Protein AF-A0A0Q9J819-F1 (afdb_monomer)

Solvent-accessible surface area (backbone atoms only — not comparable to full-atom values): 4975 Å² total; per-residue (Å²): 110,66,70,60,50,51,52,46,51,52,49,38,54,51,43,51,54,51,47,54,53,54,58,71,64,46,76,85,78,76,82,54,68,50,62,78,71,70,70,61,92,80,74,72,86,80,62,65,64,64,60,53,57,48,51,53,52,53,51,54,55,49,48,53,52,37,52,50,42,53,53,52,51,53,51,51,52,35,67,72,70,72,108

pLDDT: mean 82.86, std 14.98, range [49.81, 97.44]

Foldseek 3Di:
DVVVLVVLVVLLVVLVVVLVVLVVVQDPPDDPVCRVVPVDPPPDPPDDPVVNVVSVVVSVVSVVSNVVSVVVSVVVCCVVVPD

Sequence (83 aa):
MEILQVVLQVLLGLTSLLLTLLILLHKGRGGGLSDMFGGGVTSSLGASGVAERNLNRITIILGLVWVTCIVVLGLITKFEAGI

Radius of gyration: 19.22 Å; Cα contacts (8 Å, |Δi|>4): 31; chains: 1; bounding box: 38×23×50 Å

Structure (mmCIF, N/CA/C/O backbone):
data_AF-A0A0Q9J819-F1
#
_entry.id   AF-A0A0Q9J819-F1
#
loop_
_atom_site.group_PDB
_atom_site.id
_atom_site.type_symbol
_atom_site.label_atom_id
_atom_site.label_alt_id
_atom_site.label_comp_id
_atom_site.label_asym_id
_atom_site.label_entity_id
_atom_site.label_seq_id
_atom_site.pdbx_PDB_ins_code
_atom_site.Cartn_x
_atom_site.Cartn_y
_atom_site.Cartn_z
_atom_site.occupancy
_atom_site.B_iso_or_equiv
_atom_site.auth_seq_id
_atom_site.auth_comp_id
_atom_site.auth_asym_id
_atom_site.auth_atom_id
_atom_site.pdbx_PDB_model_num
ATOM 1 N N . MET A 1 1 ? -12.999 -7.435 18.866 1.00 70.06 1 MET A N 1
ATOM 2 C CA . MET A 1 1 ? -12.347 -6.698 17.763 1.00 70.06 1 MET A CA 1
ATOM 3 C C . MET A 1 1 ? -10.839 -6.915 17.737 1.00 70.06 1 MET A C 1
ATOM 5 O O . MET A 1 1 ? -10.289 -6.956 16.647 1.00 70.06 1 MET A O 1
ATOM 9 N N . GLU A 1 2 ? -10.207 -7.187 18.883 1.00 85.62 2 GLU A N 1
ATOM 10 C CA . GLU A 1 2 ? -8.778 -7.537 19.016 1.00 85.62 2 GLU A CA 1
ATOM 11 C C . GLU A 1 2 ? -8.211 -8.447 17.914 1.00 85.62 2 GLU A C 1
ATOM 13 O O . GLU A 1 2 ? -7.282 -8.070 17.212 1.00 85.62 2 GLU A O 1
ATOM 18 N N . ILE A 1 3 ? -8.800 -9.631 17.697 1.00 91.38 3 ILE A N 1
ATOM 19 C CA . ILE A 1 3 ? -8.285 -10.597 16.710 1.00 91.38 3 ILE A CA 1
ATOM 20 C C . ILE A 1 3 ? -8.272 -9.998 15.296 1.00 91.38 3 ILE A C 1
ATOM 22 O O . ILE A 1 3 ? -7.303 -10.167 14.562 1.00 91.38 3 ILE A O 1
ATOM 26 N N . LEU A 1 4 ? -9.326 -9.267 14.919 1.00 89.94 4 LEU A N 1
ATOM 27 C CA . LEU A 1 4 ? -9.415 -8.619 13.610 1.00 89.94 4 LEU A CA 1
ATOM 28 C C . LEU A 1 4 ? -8.342 -7.534 13.452 1.00 89.94 4 LEU A C 1
ATOM 30 O O . LEU A 1 4 ? -7.716 -7.452 12.398 1.00 89.94 4 LEU A O 1
ATOM 34 N N . GLN A 1 5 ? -8.097 -6.735 14.491 1.00 90.81 5 GLN A N 1
ATOM 35 C CA . GLN A 1 5 ? -7.054 -5.709 14.468 1.00 90.81 5 GLN A CA 1
ATOM 36 C C . GLN A 1 5 ? -5.661 -6.314 14.346 1.00 90.81 5 GLN A C 1
ATOM 38 O O . GLN A 1 5 ? -4.882 -5.861 13.512 1.00 90.81 5 GLN A O 1
ATOM 43 N N . VAL A 1 6 ? -5.367 -7.366 15.115 1.00 94.06 6 VAL A N 1
ATOM 44 C CA . VAL A 1 6 ? -4.083 -8.076 15.039 1.00 94.06 6 VAL A CA 1
ATOM 45 C C . VAL A 1 6 ? -3.868 -8.629 13.632 1.00 94.06 6 VAL A C 1
ATOM 47 O O . VAL A 1 6 ? -2.804 -8.431 13.048 1.00 94.06 6 VAL A O 1
ATOM 50 N N . VAL A 1 7 ? -4.889 -9.256 13.040 1.00 94.56 7 VAL A N 1
ATOM 51 C CA . VAL A 1 7 ? -4.815 -9.756 11.660 1.00 94.56 7 VAL A CA 1
ATOM 52 C C . VAL A 1 7 ? -4.533 -8.619 10.676 1.00 94.56 7 VAL A C 1
ATOM 54 O O . VAL A 1 7 ? -3.636 -8.749 9.845 1.00 94.56 7 VAL A O 1
ATOM 57 N N . LEU A 1 8 ? -5.247 -7.495 10.776 1.00 93.75 8 LEU A N 1
ATOM 58 C CA . LEU A 1 8 ? -5.047 -6.342 9.895 1.00 93.75 8 LEU A CA 1
ATOM 59 C C . LEU A 1 8 ? -3.666 -5.693 10.074 1.00 93.75 8 LEU A C 1
ATOM 61 O O . LEU A 1 8 ? -3.058 -5.299 9.081 1.00 93.75 8 LEU A O 1
ATOM 65 N N . GLN A 1 9 ? -3.145 -5.609 11.300 1.00 94.94 9 GLN A N 1
ATOM 66 C CA . GLN A 1 9 ? -1.803 -5.087 11.589 1.00 94.94 9 GLN A CA 1
ATOM 67 C C . GLN A 1 9 ? -0.708 -5.991 11.014 1.00 94.94 9 GLN A C 1
ATOM 69 O O . GLN A 1 9 ? 0.222 -5.500 10.371 1.00 94.94 9 GLN A O 1
ATOM 74 N N . VAL A 1 10 ? -0.833 -7.311 11.188 1.00 96.56 10 VAL A N 1
ATOM 75 C CA . VAL A 1 10 ? 0.096 -8.287 10.599 1.00 96.56 10 VAL A CA 1
ATOM 76 C C . VAL A 1 10 ? 0.040 -8.223 9.074 1.00 96.56 10 VAL A C 1
ATOM 78 O O . VAL A 1 10 ? 1.085 -8.196 8.423 1.00 96.56 10 VAL A O 1
ATOM 81 N N . LEU A 1 11 ? -1.162 -8.139 8.494 1.00 95.00 11 LEU A N 1
ATOM 82 C CA . LEU A 1 11 ? -1.344 -8.019 7.049 1.00 95.00 11 LEU A CA 1
ATOM 83 C C . LEU A 1 11 ? -0.721 -6.722 6.524 1.00 95.00 11 LEU A C 1
ATOM 85 O O . LEU A 1 11 ? -0.006 -6.753 5.523 1.00 95.00 11 LEU A O 1
ATOM 89 N N . LEU A 1 12 ? -0.923 -5.599 7.217 1.00 96.44 12 LEU A N 1
ATOM 90 C CA . LEU A 1 12 ? -0.315 -4.314 6.877 1.00 96.44 12 LEU A CA 1
ATOM 91 C C . LEU A 1 12 ? 1.219 -4.378 6.932 1.00 96.44 12 LEU A C 1
ATOM 93 O O . LEU A 1 12 ? 1.891 -3.929 6.002 1.00 96.44 12 LEU A O 1
ATOM 97 N N . GLY A 1 13 ? 1.785 -4.970 7.985 1.00 96.81 13 GLY A N 1
ATOM 98 C CA . GLY A 1 13 ? 3.232 -5.153 8.113 1.00 96.81 13 GLY A CA 1
ATOM 99 C C . GLY A 1 13 ? 3.806 -6.024 6.993 1.00 96.81 13 GLY A C 1
ATOM 100 O O . GLY A 1 13 ? 4.778 -5.641 6.337 1.00 96.81 13 GLY A O 1
ATOM 101 N N . LEU A 1 14 ? 3.159 -7.158 6.709 1.00 96.88 14 LEU A N 1
ATOM 102 C CA . LEU A 1 14 ? 3.579 -8.083 5.658 1.00 96.88 14 LEU A CA 1
ATOM 103 C C . LEU A 1 14 ? 3.502 -7.436 4.269 1.00 96.88 14 LEU A C 1
ATOM 105 O O . LEU A 1 14 ? 4.454 -7.513 3.494 1.00 96.88 14 LEU A O 1
ATOM 109 N N . THR A 1 15 ? 2.393 -6.763 3.959 1.00 95.44 15 THR A N 1
ATOM 110 C CA . THR A 1 15 ? 2.210 -6.063 2.678 1.00 95.44 15 THR A CA 1
ATOM 111 C C . THR A 1 15 ? 3.181 -4.893 2.516 1.00 95.44 15 THR A C 1
ATOM 113 O O . THR A 1 15 ? 3.670 -4.690 1.409 1.00 95.44 15 THR A O 1
ATOM 116 N N . SER A 1 16 ? 3.555 -4.191 3.593 1.00 95.31 16 SER A N 1
ATOM 117 C CA . SER A 1 16 ? 4.592 -3.139 3.570 1.00 95.31 16 SER A CA 1
ATOM 118 C C . SER A 1 16 ? 5.969 -3.691 3.190 1.00 95.31 16 SER A C 1
ATOM 120 O O . SER A 1 16 ? 6.674 -3.121 2.349 1.00 95.31 16 SER A O 1
ATOM 122 N N . LEU A 1 17 ? 6.349 -4.822 3.791 1.00 96.88 17 LEU A N 1
ATOM 123 C CA . LEU A 1 17 ? 7.623 -5.482 3.512 1.00 96.88 17 LEU A CA 1
ATOM 124 C C . LEU A 1 17 ? 7.647 -6.015 2.076 1.00 96.88 17 LEU A C 1
ATOM 126 O O . LEU A 1 17 ? 8.594 -5.751 1.334 1.00 96.88 17 LEU A O 1
ATOM 130 N N . LEU A 1 18 ? 6.580 -6.701 1.659 1.00 94.56 18 LEU A N 1
ATOM 131 C CA . LEU A 1 18 ? 6.441 -7.204 0.295 1.00 94.56 18 LEU A CA 1
ATOM 132 C C . LEU A 1 18 ? 6.453 -6.072 -0.737 1.00 94.56 18 LEU A C 1
ATOM 134 O O . LEU A 1 18 ? 7.146 -6.197 -1.741 1.00 94.56 18 LEU A O 1
ATOM 138 N N . LEU A 1 19 ? 5.754 -4.957 -0.500 1.00 94.31 19 LEU A N 1
ATOM 139 C CA . LEU A 1 19 ? 5.790 -3.796 -1.394 1.00 94.31 19 LEU A CA 1
ATOM 140 C C . LEU A 1 19 ? 7.197 -3.225 -1.516 1.00 94.31 19 LEU A C 1
ATOM 142 O O . LEU A 1 19 ? 7.648 -2.998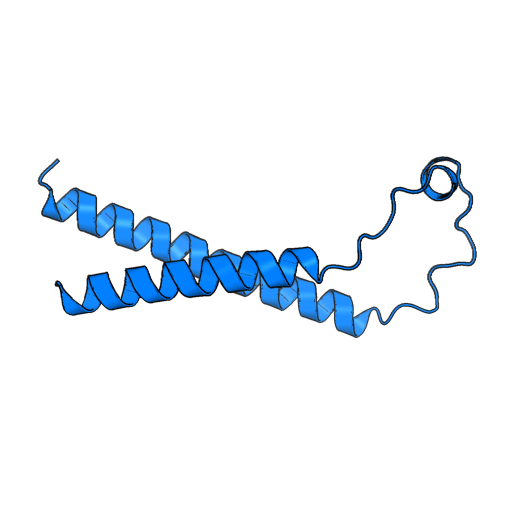 -2.634 1.00 94.31 19 LEU A O 1
ATOM 146 N N . THR A 1 20 ? 7.911 -3.060 -0.402 1.00 94.44 20 THR A N 1
ATOM 147 C CA . THR A 1 20 ? 9.305 -2.594 -0.422 1.00 94.44 20 THR A CA 1
ATOM 148 C C . THR A 1 20 ? 10.173 -3.501 -1.296 1.00 94.44 20 THR A C 1
ATOM 150 O O . THR A 1 20 ? 10.851 -3.020 -2.202 1.00 94.44 20 THR A O 1
ATOM 153 N N . LEU A 1 21 ? 10.103 -4.820 -1.091 1.00 93.31 21 LEU A N 1
ATOM 154 C CA . LEU A 1 21 ? 10.863 -5.786 -1.890 1.00 93.31 21 LEU A CA 1
ATOM 155 C C . LEU A 1 21 ? 10.460 -5.773 -3.369 1.00 93.31 21 LEU A C 1
ATOM 157 O O . LEU A 1 21 ? 11.325 -5.791 -4.242 1.00 93.31 21 LEU A O 1
ATOM 161 N N . LEU A 1 22 ? 9.159 -5.723 -3.665 1.00 91.06 22 LEU A N 1
ATOM 162 C CA . LEU A 1 22 ? 8.660 -5.701 -5.039 1.00 91.06 22 LEU A CA 1
ATOM 163 C C . LEU A 1 22 ? 9.058 -4.414 -5.763 1.00 91.06 22 LEU A C 1
ATOM 165 O O . LEU A 1 22 ? 9.395 -4.477 -6.942 1.00 91.06 22 LEU A O 1
ATOM 169 N N . ILE A 1 23 ? 9.054 -3.266 -5.082 1.00 90.38 23 ILE A N 1
ATOM 170 C CA . ILE A 1 23 ? 9.520 -1.990 -5.638 1.00 90.38 23 ILE A CA 1
ATOM 171 C C . ILE A 1 23 ? 11.019 -2.068 -5.941 1.00 90.38 23 ILE A C 1
ATOM 173 O O . ILE A 1 23 ? 11.424 -1.687 -7.033 1.00 90.38 23 ILE A O 1
ATOM 177 N N . LEU A 1 24 ? 11.835 -2.625 -5.041 1.00 90.31 24 LEU A N 1
ATOM 178 C CA . LEU A 1 24 ? 13.269 -2.829 -5.297 1.00 90.31 24 LEU A CA 1
ATOM 179 C C . LEU A 1 24 ? 13.533 -3.809 -6.452 1.00 90.31 24 LEU A C 1
ATOM 181 O O . LEU A 1 24 ? 14.528 -3.673 -7.160 1.00 90.31 24 LEU A O 1
ATOM 185 N N . LEU A 1 25 ? 12.642 -4.785 -6.657 1.00 88.88 25 LEU A N 1
ATOM 186 C CA . LEU A 1 25 ? 12.712 -5.739 -7.765 1.00 88.88 25 LEU A CA 1
ATOM 187 C C . LEU A 1 25 ? 12.291 -5.127 -9.110 1.00 88.88 25 LEU A C 1
ATOM 189 O O . LEU A 1 25 ? 12.596 -5.703 -10.159 1.00 88.88 25 LEU A O 1
ATOM 193 N N . HIS A 1 26 ? 11.615 -3.971 -9.121 1.00 84.56 26 HIS A N 1
ATOM 194 C CA . HIS A 1 26 ? 11.404 -3.258 -10.376 1.00 84.56 26 HIS A CA 1
ATOM 195 C C . HIS A 1 26 ? 12.773 -2.887 -10.929 1.00 84.56 26 HIS A C 1
ATOM 197 O O . HIS A 1 26 ? 13.525 -2.128 -10.321 1.00 84.56 26 HIS A O 1
ATOM 203 N N . LYS A 1 27 ? 13.104 -3.461 -12.094 1.00 70.25 27 LYS A N 1
ATOM 204 C CA . LYS A 1 27 ? 14.318 -3.126 -12.834 1.00 70.25 27 LYS A CA 1
ATOM 205 C C . LYS A 1 27 ? 14.387 -1.601 -12.896 1.00 70.25 27 LYS A C 1
ATOM 207 O O . LYS A 1 27 ? 13.473 -0.994 -13.449 1.00 70.25 27 LYS A O 1
ATOM 212 N N . GLY A 1 28 ? 15.431 -1.003 -12.317 1.00 64.19 28 GLY A N 1
ATOM 213 C CA . GLY A 1 28 ? 15.685 0.436 -12.378 1.00 64.19 28 GLY A CA 1
ATOM 214 C C . GLY A 1 28 ? 15.903 0.848 -13.829 1.00 64.19 28 GLY A C 1
ATOM 215 O O . GLY A 1 28 ? 17.031 0.903 -14.313 1.00 64.19 28 GLY A O 1
ATOM 216 N N . ARG A 1 29 ? 14.816 1.011 -14.581 1.00 58.66 29 ARG A N 1
ATOM 217 C CA . ARG A 1 29 ? 14.857 1.390 -15.983 1.00 58.66 29 ARG A CA 1
ATOM 218 C C . ARG A 1 29 ? 15.147 2.883 -16.057 1.00 58.66 29 ARG A C 1
ATOM 220 O O . ARG A 1 29 ? 14.257 3.690 -15.834 1.00 58.66 29 ARG A O 1
ATOM 227 N N . GLY A 1 30 ? 16.385 3.198 -16.431 1.00 59.22 30 GLY A N 1
ATOM 228 C CA . GLY A 1 30 ? 16.743 4.457 -17.078 1.00 59.22 30 GLY A CA 1
ATOM 229 C C . GLY A 1 30 ? 17.132 5.572 -16.118 1.00 59.22 30 GLY A C 1
ATOM 230 O O . GLY A 1 30 ? 16.291 6.322 -15.640 1.00 59.22 30 GLY A O 1
ATOM 231 N N . GLY A 1 31 ? 18.435 5.709 -15.890 1.00 61.44 31 GLY A N 1
ATOM 232 C CA . GLY A 1 31 ? 19.018 6.873 -15.218 1.00 61.44 31 GLY A CA 1
ATOM 233 C C . GLY A 1 31 ? 20.504 7.080 -15.513 1.00 61.44 31 GLY A C 1
ATOM 234 O O . GLY A 1 31 ? 21.134 7.939 -14.906 1.00 61.44 31 GLY A O 1
ATOM 235 N N . GLY A 1 32 ? 21.099 6.301 -16.423 1.00 67.69 32 GLY A N 1
ATOM 236 C CA . GLY A 1 32 ? 22.431 6.623 -16.922 1.00 67.69 32 GLY A CA 1
ATOM 237 C C . GLY A 1 32 ? 22.354 7.860 -17.814 1.00 67.69 32 GLY A C 1
ATOM 238 O O . GLY A 1 32 ? 21.424 7.977 -18.609 1.00 67.69 32 GLY A O 1
ATOM 239 N N . LEU A 1 33 ? 23.352 8.749 -17.734 1.00 60.94 33 LEU A N 1
ATOM 240 C CA . LEU A 1 33 ? 23.470 9.942 -18.591 1.00 60.94 33 LEU A CA 1
ATOM 241 C C . LEU A 1 33 ? 23.231 9.606 -20.078 1.00 60.94 33 LEU A C 1
ATOM 243 O O . LEU A 1 33 ? 22.580 10.364 -20.782 1.00 60.94 33 LEU A O 1
ATOM 247 N N . SER A 1 34 ? 23.664 8.427 -20.539 1.00 67.12 34 SER A N 1
ATOM 248 C CA . SER A 1 34 ? 23.449 7.945 -21.911 1.00 67.12 34 SER A CA 1
ATOM 249 C C . SER A 1 34 ? 21.971 7.798 -22.309 1.00 67.12 34 SER A C 1
ATOM 251 O O . SER A 1 34 ? 21.632 8.119 -23.443 1.00 67.12 34 SER A O 1
ATOM 253 N N . ASP A 1 35 ? 21.080 7.371 -21.406 1.00 66.75 35 ASP A N 1
ATOM 254 C CA . ASP A 1 35 ? 19.635 7.285 -21.689 1.00 66.75 35 ASP A CA 1
ATOM 255 C C . ASP A 1 35 ? 18.981 8.680 -21.690 1.00 66.75 35 ASP A C 1
ATOM 257 O O . ASP A 1 35 ? 18.019 8.912 -22.420 1.00 66.75 35 ASP A O 1
ATOM 261 N N . MET A 1 36 ? 19.536 9.636 -20.932 1.00 66.81 36 MET A N 1
ATOM 262 C CA . MET A 1 36 ? 19.089 11.038 -20.921 1.00 66.81 36 MET A CA 1
ATOM 263 C C . MET A 1 36 ? 19.618 11.849 -22.122 1.00 66.81 36 MET A C 1
ATOM 265 O O . MET A 1 36 ? 18.998 12.838 -22.505 1.00 66.81 36 MET A O 1
ATOM 269 N N . PHE A 1 37 ? 20.723 11.415 -22.743 1.00 68.38 37 PHE A N 1
ATOM 270 C CA . PHE A 1 37 ? 21.347 12.033 -23.925 1.00 68.38 37 PHE A CA 1
ATOM 271 C C . PHE A 1 37 ? 21.066 11.287 -25.248 1.00 68.38 37 PHE A C 1
ATOM 273 O O . PHE A 1 37 ? 21.758 11.502 -26.241 1.00 68.38 37 PHE A O 1
ATOM 280 N N . GLY A 1 38 ? 20.033 10.438 -25.302 1.00 72.00 38 GLY A N 1
ATOM 281 C CA . GLY A 1 38 ? 19.544 9.845 -26.559 1.00 72.00 38 GLY A CA 1
ATOM 282 C C . GLY A 1 38 ? 20.254 8.566 -27.026 1.00 72.00 38 GLY A C 1
ATOM 283 O O . GLY A 1 38 ? 20.045 8.121 -28.154 1.00 72.00 38 GLY A O 1
ATOM 284 N N . GLY A 1 39 ? 21.061 7.927 -26.181 1.00 72.00 39 GLY A N 1
ATOM 285 C CA . GLY A 1 39 ? 21.851 6.733 -26.501 1.00 72.00 39 GLY A CA 1
ATOM 286 C C . GLY A 1 39 ? 21.100 5.398 -26.423 1.00 72.00 39 GLY A C 1
ATOM 287 O O . GLY A 1 39 ? 21.650 4.434 -25.896 1.00 72.00 39 GLY A O 1
ATOM 288 N N . GLY A 1 40 ? 19.858 5.317 -26.915 1.00 63.38 40 GLY A N 1
ATOM 289 C CA . GLY A 1 40 ? 18.967 4.190 -26.599 1.00 63.38 40 GLY A CA 1
ATOM 290 C C . GLY A 1 40 ? 18.084 3.660 -27.728 1.00 63.38 40 GLY A C 1
ATOM 291 O O . GLY A 1 40 ? 16.980 3.208 -27.447 1.00 63.38 40 GLY A O 1
ATOM 292 N N . VAL A 1 41 ? 18.511 3.692 -28.995 1.00 55.22 41 VAL A N 1
ATOM 293 C CA . VAL A 1 41 ? 17.694 3.138 -30.103 1.00 55.22 41 VAL A CA 1
ATOM 294 C C . VAL A 1 41 ? 17.819 1.604 -30.229 1.00 55.22 41 VAL A C 1
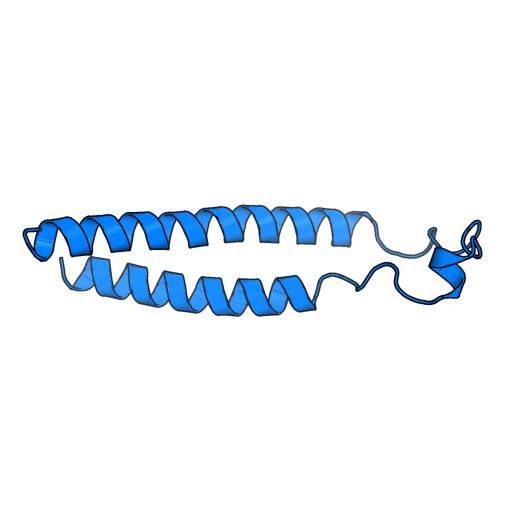ATOM 296 O O . VAL A 1 41 ? 16.987 0.972 -30.871 1.00 55.22 41 VAL A O 1
ATOM 299 N N . THR A 1 42 ? 18.789 0.953 -29.572 1.00 55.16 42 THR A N 1
ATOM 300 C CA . THR A 1 42 ? 19.083 -0.482 -29.799 1.00 55.16 42 THR A CA 1
ATOM 301 C C . THR A 1 42 ? 19.039 -1.393 -28.564 1.00 55.16 42 THR A C 1
ATOM 303 O O . THR A 1 42 ? 19.147 -2.608 -28.712 1.00 55.16 42 THR A O 1
ATOM 306 N N . SER A 1 43 ? 18.809 -0.875 -27.351 1.00 54.31 43 SER A N 1
ATOM 307 C CA . SER A 1 43 ? 19.031 -1.650 -26.109 1.00 54.31 43 SER A CA 1
ATOM 308 C C . SER A 1 43 ? 17.770 -2.227 -25.438 1.00 54.31 43 SER A C 1
ATOM 310 O O . SER A 1 43 ? 17.876 -2.890 -24.404 1.00 54.31 43 SER A O 1
ATOM 312 N N . SER A 1 44 ? 16.561 -2.005 -25.973 1.00 53.72 44 SER A N 1
ATOM 313 C CA . SER A 1 44 ? 15.311 -2.388 -25.282 1.00 53.72 44 SER A CA 1
ATOM 314 C C . SER A 1 44 ? 14.770 -3.789 -25.611 1.00 53.72 44 SER A C 1
ATOM 316 O O . SER A 1 44 ? 13.871 -4.256 -24.910 1.00 53.72 44 SER A O 1
ATOM 318 N N . LEU A 1 45 ? 15.325 -4.498 -26.603 1.00 49.81 45 LEU A N 1
ATOM 319 C CA . LEU A 1 45 ? 14.749 -5.760 -27.102 1.00 49.81 45 LEU A CA 1
ATOM 320 C C . LEU A 1 45 ? 14.965 -6.991 -26.199 1.00 49.81 45 LEU A C 1
ATOM 322 O O . LEU A 1 45 ? 14.305 -8.006 -26.397 1.00 49.81 45 LEU A O 1
ATOM 326 N N . GLY A 1 46 ? 15.864 -6.932 -25.212 1.00 55.81 46 GLY A N 1
ATOM 327 C CA . GLY A 1 46 ? 16.255 -8.114 -24.425 1.00 55.81 46 GLY A CA 1
ATOM 328 C C . GLY A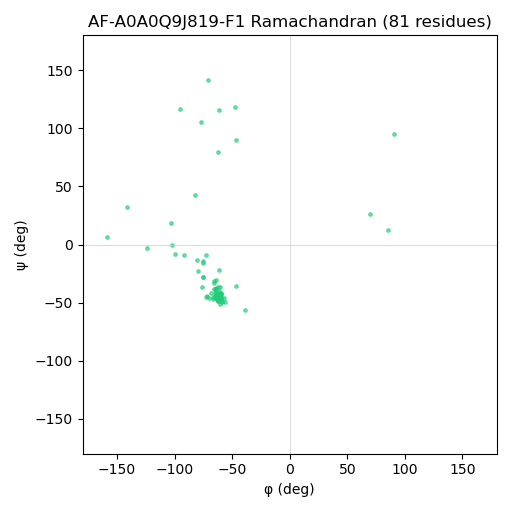 1 46 ? 15.59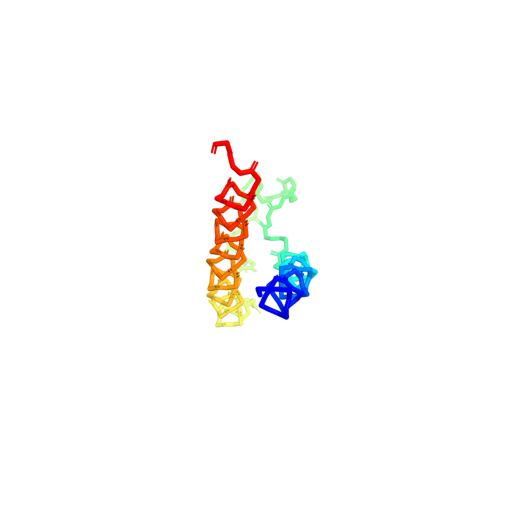3 -8.268 -23.051 1.00 55.81 46 GLY A C 1
ATOM 329 O O . GLY A 1 46 ? 15.792 -9.281 -22.386 1.00 55.81 46 GLY A O 1
ATOM 330 N N . ALA A 1 47 ? 14.841 -7.275 -22.571 1.00 57.62 47 ALA A N 1
ATOM 331 C CA . ALA A 1 47 ? 14.236 -7.336 -21.241 1.00 57.62 47 ALA A CA 1
ATOM 332 C C . ALA A 1 47 ? 12.796 -7.847 -21.345 1.00 57.62 47 ALA A C 1
ATOM 334 O O . ALA A 1 47 ? 11.959 -7.195 -21.960 1.00 57.62 47 ALA A O 1
ATOM 335 N N . SER A 1 48 ? 12.529 -9.008 -20.741 1.00 62.00 48 SER A N 1
ATOM 336 C CA . SER A 1 48 ? 11.225 -9.680 -20.673 1.00 62.00 48 SER A CA 1
ATOM 337 C C . SER A 1 48 ? 10.087 -8.724 -20.282 1.00 62.00 48 SER A C 1
ATOM 339 O O . SER A 1 48 ? 9.764 -8.550 -19.106 1.00 62.00 48 SER A O 1
ATOM 341 N N . GLY A 1 49 ? 9.448 -8.106 -21.281 1.00 70.31 49 GLY A N 1
ATOM 342 C CA . GLY A 1 49 ? 8.342 -7.169 -21.067 1.00 70.31 49 GLY A CA 1
ATOM 343 C C . GLY A 1 49 ? 7.139 -7.827 -20.388 1.00 70.31 49 GLY A C 1
ATOM 344 O O . GLY A 1 49 ? 6.343 -7.151 -19.744 1.00 70.31 49 GLY A O 1
ATOM 345 N N . VAL A 1 50 ? 7.025 -9.156 -20.474 1.00 80.31 50 VAL A N 1
ATOM 346 C CA . VAL A 1 50 ? 5.980 -9.932 -19.796 1.00 80.31 50 VAL A CA 1
ATOM 347 C C . VAL A 1 50 ? 6.230 -9.997 -18.289 1.00 80.31 50 VAL A C 1
ATOM 349 O O . VAL A 1 50 ? 5.298 -9.769 -17.518 1.00 80.31 50 VAL A O 1
ATOM 352 N N . ALA A 1 51 ? 7.473 -10.253 -17.862 1.00 81.06 51 ALA A N 1
ATOM 353 C CA . ALA A 1 51 ? 7.821 -10.317 -16.442 1.00 81.06 51 ALA A CA 1
ATOM 354 C C . ALA A 1 51 ? 7.629 -8.957 -15.758 1.00 81.06 51 ALA A C 1
ATOM 356 O O . ALA A 1 51 ? 7.031 -8.881 -14.689 1.00 81.06 51 ALA A O 1
ATOM 357 N N . GLU A 1 52 ? 8.043 -7.875 -16.414 1.00 84.38 52 GLU A N 1
ATOM 358 C CA . GLU A 1 52 ? 7.895 -6.514 -15.892 1.00 84.38 52 GLU A CA 1
ATOM 359 C C . GLU A 1 52 ? 6.435 -6.060 -15.839 1.00 84.38 52 GLU A C 1
ATOM 361 O O . GLU A 1 52 ? 5.980 -5.508 -14.838 1.00 84.38 52 GLU A O 1
ATOM 366 N N . ARG A 1 53 ? 5.652 -6.365 -16.880 1.00 86.31 53 ARG A N 1
ATOM 367 C CA . ARG A 1 53 ? 4.219 -6.057 -16.892 1.00 86.31 53 ARG A CA 1
ATOM 368 C C . ARG A 1 53 ? 3.452 -6.850 -15.839 1.00 86.31 53 ARG A C 1
ATOM 370 O O . ARG A 1 53 ? 2.442 -6.358 -15.338 1.00 86.31 53 ARG A O 1
ATOM 377 N N . ASN A 1 54 ? 3.892 -8.069 -15.525 1.00 90.56 54 ASN A N 1
ATOM 378 C CA . ASN A 1 54 ? 3.304 -8.857 -14.448 1.00 90.56 54 ASN A CA 1
ATOM 379 C C . ASN A 1 54 ? 3.697 -8.302 -13.072 1.00 90.56 54 ASN A C 1
ATOM 381 O O . ASN A 1 54 ? 2.822 -8.092 -12.237 1.00 90.56 54 ASN A O 1
ATOM 385 N N . LEU A 1 55 ? 4.979 -7.976 -12.876 1.00 90.56 55 LEU A N 1
ATOM 386 C CA . LEU A 1 55 ? 5.488 -7.391 -11.635 1.00 90.56 55 LEU A CA 1
ATOM 387 C C . LEU A 1 55 ? 4.751 -6.090 -11.284 1.00 90.56 55 LEU A C 1
ATOM 389 O O . LEU A 1 55 ? 4.245 -5.961 -10.172 1.00 90.56 55 LEU A O 1
ATOM 393 N N . ASN A 1 56 ? 4.568 -5.195 -12.260 1.00 92.00 56 ASN A N 1
ATOM 394 C CA . ASN A 1 56 ? 3.804 -3.961 -12.073 1.00 92.00 56 ASN A CA 1
ATOM 395 C C . ASN A 1 56 ? 2.346 -4.240 -11.659 1.00 92.00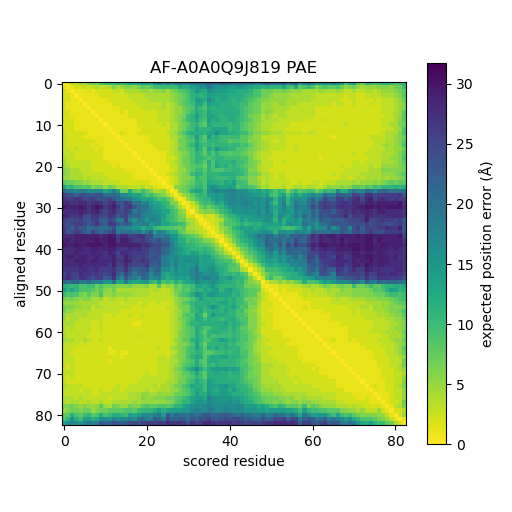 56 ASN A C 1
ATOM 397 O O . ASN A 1 56 ? 1.808 -3.608 -10.754 1.00 92.00 56 ASN A O 1
ATOM 401 N N . ARG A 1 57 ? 1.698 -5.232 -12.286 1.00 94.31 57 ARG A N 1
ATOM 402 C CA . ARG A 1 57 ? 0.308 -5.596 -11.968 1.00 94.31 57 ARG A CA 1
ATOM 403 C C . ARG A 1 57 ? 0.171 -6.101 -10.532 1.00 94.31 57 ARG A C 1
ATOM 405 O O . ARG A 1 57 ? -0.748 -5.686 -9.832 1.00 94.31 57 ARG A O 1
ATOM 412 N N . ILE A 1 58 ? 1.097 -6.956 -10.097 1.00 94.62 58 ILE A N 1
ATOM 413 C CA . ILE A 1 58 ? 1.129 -7.492 -8.731 1.00 94.62 58 ILE A CA 1
ATOM 414 C C . ILE A 1 58 ? 1.357 -6.360 -7.727 1.00 94.62 58 ILE A C 1
ATOM 416 O O . ILE A 1 58 ? 0.631 -6.279 -6.740 1.00 94.62 58 ILE A O 1
ATOM 420 N N . THR A 1 59 ? 2.300 -5.454 -7.991 1.00 94.75 59 THR A N 1
ATOM 421 C CA . THR A 1 59 ? 2.586 -4.322 -7.098 1.00 94.75 59 THR A CA 1
ATOM 422 C C . THR A 1 59 ? 1.408 -3.365 -6.972 1.00 94.75 59 THR A C 1
ATOM 424 O O . THR A 1 59 ? 1.105 -2.945 -5.860 1.00 94.75 59 THR A O 1
ATOM 427 N N . ILE A 1 60 ? 0.693 -3.072 -8.062 1.00 95.94 60 ILE A N 1
ATOM 428 C CA . ILE A 1 60 ? -0.517 -2.237 -8.008 1.00 95.94 60 ILE A CA 1
ATOM 429 C C . ILE A 1 60 ? -1.597 -2.904 -7.150 1.00 95.94 60 ILE A C 1
ATOM 431 O O . ILE A 1 60 ? -2.150 -2.264 -6.258 1.00 95.94 60 ILE A O 1
ATOM 435 N N . ILE A 1 61 ? -1.880 -4.190 -7.383 1.00 96.81 61 ILE A N 1
ATOM 436 C CA . ILE A 1 61 ? -2.888 -4.930 -6.608 1.00 96.81 61 ILE A CA 1
ATOM 437 C C . ILE A 1 61 ? -2.501 -4.962 -5.125 1.00 96.81 61 ILE A C 1
ATOM 439 O O . ILE A 1 61 ? -3.330 -4.675 -4.262 1.00 96.81 61 ILE A O 1
ATOM 443 N N . LEU A 1 62 ? -1.237 -5.259 -4.824 1.00 95.88 62 LEU A N 1
ATOM 444 C CA . LEU A 1 62 ? -0.738 -5.298 -3.453 1.00 95.88 62 LEU A CA 1
ATOM 445 C C . LEU A 1 62 ? -0.793 -3.915 -2.786 1.00 95.88 62 LEU A C 1
ATOM 447 O O . LEU A 1 62 ? -1.146 -3.818 -1.613 1.00 95.88 62 LEU A O 1
ATOM 451 N N . GLY A 1 63 ? -0.514 -2.850 -3.540 1.00 96.25 63 GLY A N 1
ATOM 452 C CA . GLY A 1 63 ? -0.641 -1.462 -3.096 1.00 96.25 63 GLY A CA 1
ATOM 453 C C . GLY A 1 63 ? -2.076 -1.094 -2.728 1.00 96.25 63 GLY A C 1
ATOM 454 O O . GLY A 1 63 ? -2.304 -0.483 -1.687 1.00 96.25 63 GLY A O 1
ATOM 455 N N . LEU A 1 64 ? -3.059 -1.525 -3.523 1.00 97.44 64 LEU A N 1
ATOM 456 C CA . LEU A 1 64 ? -4.478 -1.320 -3.211 1.00 97.44 64 LEU A CA 1
ATOM 457 C C . LEU A 1 64 ? -4.893 -2.040 -1.921 1.00 97.44 64 LEU A C 1
ATOM 459 O O . LEU A 1 64 ? -5.592 -1.454 -1.092 1.00 97.44 64 LEU A O 1
ATOM 463 N N . VAL A 1 65 ? -4.438 -3.281 -1.722 1.00 96.00 65 VAL A N 1
ATOM 464 C CA . VAL A 1 65 ? -4.686 -4.032 -0.478 1.00 96.00 65 VAL A CA 1
ATOM 465 C C . VAL A 1 65 ? -4.055 -3.316 0.717 1.00 96.00 65 VAL A C 1
ATOM 467 O O . VAL A 1 65 ? -4.725 -3.105 1.726 1.00 96.00 65 VAL A O 1
ATOM 470 N N . TRP A 1 66 ? -2.803 -2.877 0.583 1.00 97.38 66 TRP A N 1
ATOM 471 C CA . TRP A 1 66 ? -2.080 -2.149 1.625 1.00 97.38 66 TRP A CA 1
ATOM 472 C C . TRP A 1 66 ? -2.796 -0.854 2.038 1.00 97.38 66 TRP A C 1
ATOM 474 O O . TRP A 1 66 ? -3.070 -0.659 3.222 1.00 97.38 66 TRP A O 1
ATOM 484 N N . VAL A 1 67 ? -3.191 -0.008 1.074 1.00 97.31 67 VAL A N 1
ATOM 485 C CA . VAL A 1 67 ? -3.949 1.229 1.356 1.00 97.31 67 VAL A CA 1
ATOM 486 C C . VAL A 1 67 ? -5.287 0.914 2.023 1.00 97.31 67 VAL A C 1
ATOM 488 O O . VAL A 1 67 ? -5.670 1.579 2.984 1.00 97.31 67 VAL A O 1
ATOM 491 N N . THR A 1 68 ? -5.988 -0.120 1.554 1.00 97.00 68 THR A N 1
ATOM 492 C CA . THR A 1 68 ? -7.269 -0.533 2.144 1.00 97.00 68 THR A CA 1
ATOM 493 C C . THR A 1 68 ? -7.098 -0.919 3.6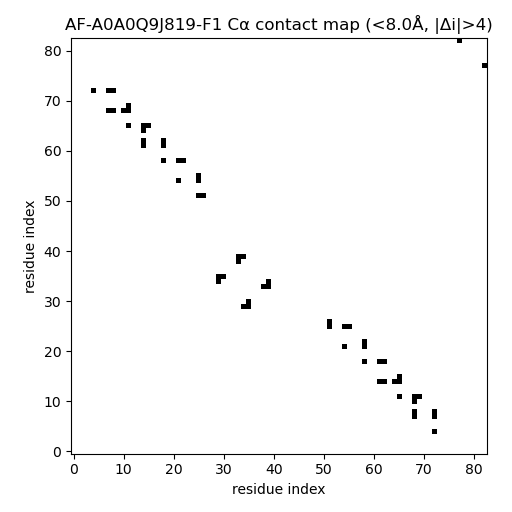14 1.00 97.00 68 THR A C 1
ATOM 495 O O . THR A 1 68 ? -7.889 -0.484 4.449 1.00 97.00 68 THR A O 1
ATOM 498 N N . CYS A 1 69 ? -6.043 -1.661 3.965 1.00 95.44 69 CYS A N 1
ATOM 499 C CA . CYS A 1 69 ? -5.746 -1.998 5.358 1.00 95.44 69 CYS A CA 1
ATOM 500 C C . CYS A 1 69 ? -5.487 -0.765 6.224 1.00 95.44 69 CYS A C 1
ATOM 502 O O . CYS A 1 69 ? -5.986 -0.717 7.346 1.00 95.44 69 CYS A O 1
ATOM 504 N N . ILE A 1 70 ? -4.773 0.241 5.709 1.00 95.94 70 ILE A N 1
ATOM 505 C CA . ILE A 1 70 ? -4.546 1.506 6.426 1.00 95.94 70 ILE A CA 1
ATOM 506 C C . ILE A 1 70 ? -5.866 2.220 6.695 1.00 95.94 70 ILE A C 1
ATOM 508 O O . ILE A 1 70 ? -6.116 2.629 7.826 1.00 95.94 70 ILE A O 1
ATOM 512 N N . VAL A 1 71 ? -6.716 2.359 5.674 1.00 96.31 71 VAL A N 1
ATOM 513 C CA . VAL A 1 71 ? -8.005 3.050 5.811 1.00 96.31 71 VAL A CA 1
ATOM 514 C C . VAL A 1 71 ? -8.902 2.316 6.805 1.00 96.31 71 VAL A C 1
ATOM 516 O O . VAL A 1 71 ? -9.447 2.945 7.706 1.00 96.31 71 VAL A O 1
ATOM 519 N N . VAL A 1 72 ? -9.027 0.992 6.691 1.00 94.38 72 VAL A N 1
ATOM 520 C CA . VAL A 1 72 ? -9.871 0.192 7.591 1.00 94.38 72 VAL A CA 1
ATOM 521 C C . VAL A 1 72 ? -9.358 0.250 9.028 1.00 94.38 72 VAL A C 1
ATOM 523 O O . VAL A 1 72 ? -10.152 0.493 9.934 1.00 94.38 72 VAL A O 1
ATOM 526 N N . LEU A 1 73 ? -8.049 0.084 9.2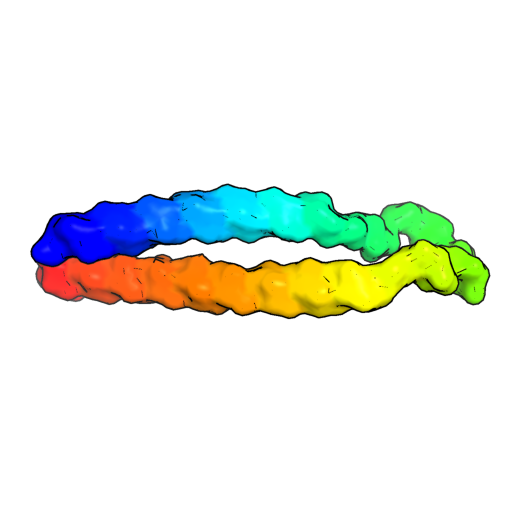51 1.00 93.44 73 LEU A N 1
ATOM 527 C CA . LEU A 1 73 ? -7.462 0.229 10.585 1.00 93.44 73 LEU A CA 1
ATOM 528 C C . LEU A 1 73 ? -7.677 1.637 11.138 1.00 93.44 73 LEU A C 1
ATOM 530 O O . LEU A 1 73 ? -8.081 1.762 12.286 1.00 93.44 73 LEU A O 1
ATOM 534 N N . GLY A 1 74 ? -7.474 2.676 10.327 1.00 92.69 74 GLY A N 1
ATOM 535 C CA . GLY A 1 74 ? -7.706 4.065 10.722 1.00 92.69 74 GLY A CA 1
ATOM 536 C C . GLY A 1 74 ? -9.163 4.357 11.086 1.00 92.69 74 GLY A C 1
ATOM 537 O O . GLY A 1 74 ? -9.428 5.118 12.012 1.00 92.69 74 GLY A O 1
ATOM 538 N N . LEU A 1 75 ? -10.123 3.738 10.393 1.00 93.25 75 LEU A N 1
ATOM 539 C CA . LEU A 1 75 ? -11.539 3.844 10.743 1.00 93.25 75 LEU A CA 1
ATOM 540 C C . LEU A 1 75 ? -11.844 3.108 12.050 1.00 93.25 75 LEU A C 1
ATOM 542 O O . LEU A 1 75 ? -12.502 3.679 12.915 1.00 93.25 75 LEU A O 1
ATOM 546 N N . ILE A 1 76 ? -11.349 1.877 12.219 1.00 90.56 76 ILE A N 1
ATOM 547 C CA . ILE A 1 76 ? -11.545 1.105 13.455 1.00 90.56 76 ILE A CA 1
ATOM 548 C C . ILE A 1 76 ? -10.971 1.870 14.650 1.00 90.56 76 ILE A C 1
ATOM 550 O O . ILE A 1 76 ? -11.686 2.064 15.629 1.00 90.56 76 ILE A O 1
ATOM 554 N N . THR A 1 77 ? -9.735 2.370 14.553 1.00 89.19 77 THR A N 1
ATOM 555 C CA . THR A 1 77 ? -9.104 3.126 15.643 1.00 89.19 77 THR A CA 1
ATOM 556 C C . THR A 1 77 ? -9.835 4.427 15.932 1.00 89.19 77 THR A C 1
ATOM 558 O O . THR A 1 77 ? -10.004 4.765 17.097 1.00 89.19 77 THR A O 1
ATOM 561 N N . LYS A 1 78 ? -10.324 5.137 14.907 1.00 90.06 78 LYS A N 1
ATOM 562 C CA . LYS A 1 78 ? -11.128 6.349 15.099 1.00 90.06 78 LYS A CA 1
ATOM 563 C C . LYS A 1 78 ? -12.410 6.058 15.888 1.00 90.06 78 LYS A C 1
ATOM 565 O O . LYS A 1 78 ? -12.694 6.737 16.870 1.00 90.06 78 LYS A O 1
ATOM 570 N N . PHE A 1 79 ? -13.177 5.053 15.466 1.00 87.31 79 PHE A N 1
ATOM 571 C CA . PHE A 1 79 ? -14.467 4.744 16.085 1.00 87.31 79 PHE A CA 1
ATOM 572 C C . PHE A 1 79 ? -14.335 4.048 17.447 1.00 87.31 79 PHE A C 1
ATOM 574 O O . PHE A 1 79 ? -15.209 4.228 18.289 1.00 87.31 79 PHE A O 1
ATOM 581 N N . GLU A 1 80 ? -13.253 3.304 17.698 1.00 82.19 80 GLU A N 1
ATOM 582 C CA . GLU A 1 80 ? -12.950 2.764 19.031 1.00 82.19 80 GLU A CA 1
ATOM 583 C C . GLU A 1 80 ? -12.395 3.820 19.992 1.00 82.19 80 GLU A C 1
ATOM 585 O O . GLU A 1 80 ? -12.745 3.804 21.170 1.00 82.19 80 GLU A O 1
ATOM 590 N N . ALA A 1 81 ? -11.573 4.760 19.514 1.00 75.12 81 ALA A N 1
ATOM 591 C CA . ALA A 1 81 ? -11.040 5.846 20.339 1.00 75.12 81 ALA A CA 1
ATOM 592 C C .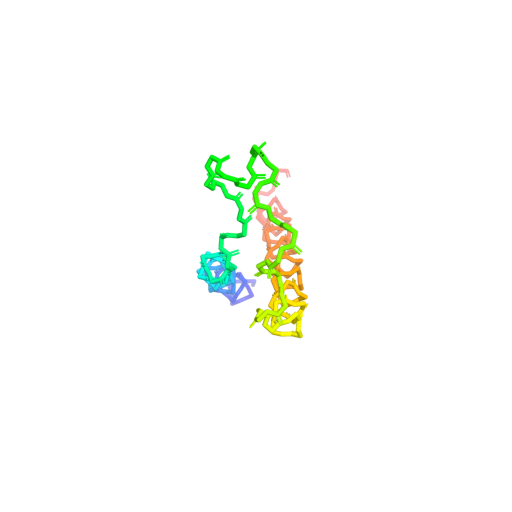 ALA A 1 81 ? -12.091 6.918 20.692 1.00 75.12 81 ALA A C 1
ATOM 594 O O . ALA A 1 81 ? -11.819 7.777 21.529 1.00 75.12 81 ALA A O 1
ATOM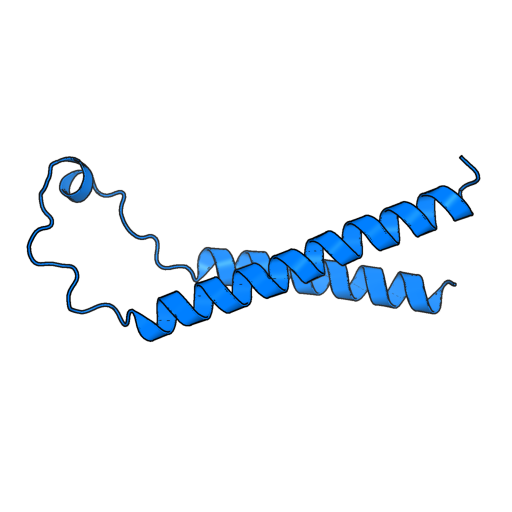 595 N N . GLY A 1 82 ? -13.286 6.870 20.089 1.00 59.69 82 GLY A N 1
ATOM 596 C CA . GLY A 1 82 ? -14.411 7.744 20.431 1.00 59.69 82 GLY A CA 1
ATOM 597 C C . GLY A 1 82 ? -14.227 9.215 20.039 1.00 59.69 82 GLY A C 1
ATOM 598 O O . GLY A 1 82 ? -14.818 10.078 20.688 1.00 59.69 82 GLY A O 1
ATOM 599 N N . ILE A 1 83 ? -13.416 9.499 19.011 1.00 53.88 83 ILE A N 1
ATOM 600 C CA . ILE A 1 83 ? -13.181 10.849 18.460 1.00 53.88 83 ILE A CA 1
ATOM 601 C C . ILE A 1 83 ? -13.949 11.039 17.145 1.00 53.88 83 ILE A C 1
ATOM 603 O O . ILE A 1 83 ? -13.838 10.175 16.240 1.00 53.88 83 ILE A O 1
#

Mean predicted aligned error: 9.3 Å

Secondary structure (DSSP, 8-state):
-HHHHHHHHHHHHHHHHHHHHHHHHS-----SHHHHTT--SSSSTTS-HHHHHHHHHHHHHHHHHHHHHHHHHHHHHHHHHT-